Protein AF-A0A3C2E751-F1 (afdb_monomer_lite)

Radius of gyration: 15.67 Å; chains: 1; bounding box: 28×27×43 Å

Secondary structure (DSSP, 8-state):
---HHHHHHHHHTT-----PSS--HHHHHHHHHHHHHSPPPEEE-SS-EEE----S-GGG--S---STTS-------

Sequence (77 aa):
YPERSRVFEARDAGATEFCCKPITARDLFLKISIIIDRPRPYVRTKVYFGPDRRRHDPSKYRGPQRRSDDESRPNVA

Structure (mmCIF, N/CA/C/O backbone):
data_AF-A0A3C2E751-F1
#
_entry.id   AF-A0A3C2E751-F1
#
loop_
_atom_site.group_PDB
_atom_site.id
_atom_site.type_symbol
_atom_site.label_atom_id
_atom_site.label_alt_id
_atom_site.label_comp_id
_atom_site.label_asym_id
_atom_site.label_entity_id
_atom_site.label_seq_id
_atom_site.pdbx_PDB_ins_code
_atom_site.Cartn_x
_atom_site.Cartn_y
_atom_site.Cartn_z
_atom_site.occupancy
_atom_site.B_iso_or_equiv
_atom_site.auth_seq_id
_atom_site.auth_comp_id
_atom_site.auth_asym_id
_atom_site.auth_atom_id
_atom_site.pdbx_PDB_model_num
ATOM 1 N N . TYR A 1 1 ? 7.112 9.190 16.360 1.00 59.59 1 TYR A N 1
ATOM 2 C CA . TYR A 1 1 ? 6.437 9.816 15.205 1.00 59.59 1 TYR A CA 1
ATOM 3 C C . TYR A 1 1 ? 6.781 9.037 13.942 1.00 59.59 1 TYR A C 1
ATOM 5 O O . TYR A 1 1 ? 7.867 8.470 13.911 1.00 59.59 1 TYR A O 1
ATOM 13 N N . PRO A 1 2 ? 5.869 8.918 12.961 1.00 70.31 2 PRO A N 1
ATOM 14 C CA . PRO A 1 2 ? 6.117 8.172 11.726 1.00 70.31 2 PRO A CA 1
ATOM 15 C C . PRO A 1 2 ? 7.267 8.821 10.949 1.00 70.31 2 PRO A C 1
ATOM 17 O O . PRO A 1 2 ? 7.138 9.914 10.405 1.00 70.31 2 PRO A O 1
ATOM 20 N N . GLU A 1 3 ? 8.415 8.156 10.939 1.00 86.31 3 GLU A N 1
ATOM 21 C CA . GLU A 1 3 ? 9.578 8.599 10.184 1.00 86.31 3 GLU A CA 1
ATOM 22 C C . GLU A 1 3 ? 9.377 8.255 8.704 1.00 86.31 3 GLU A C 1
ATOM 24 O O . GLU A 1 3 ? 9.023 7.126 8.356 1.00 86.31 3 GLU A O 1
ATOM 29 N N . ARG A 1 4 ? 9.590 9.232 7.818 1.00 85.56 4 ARG A N 1
ATOM 30 C CA . ARG A 1 4 ? 9.323 9.089 6.381 1.00 85.56 4 ARG A CA 1
ATOM 31 C C . ARG A 1 4 ? 10.114 7.940 5.740 1.00 85.56 4 ARG A C 1
ATOM 33 O O . ARG A 1 4 ? 9.571 7.247 4.884 1.00 85.56 4 ARG A O 1
ATOM 40 N N . SER A 1 5 ? 11.356 7.730 6.172 1.00 88.38 5 SER A N 1
ATOM 41 C CA . SER A 1 5 ? 12.221 6.618 5.748 1.00 88.38 5 SER A CA 1
ATOM 42 C C . SER A 1 5 ? 11.579 5.260 6.057 1.00 88.38 5 SER A C 1
ATOM 44 O O . SER A 1 5 ? 11.377 4.471 5.140 1.00 88.38 5 SER A O 1
ATOM 46 N N . ARG A 1 6 ? 11.137 5.036 7.302 1.00 87.62 6 ARG A N 1
ATOM 47 C CA . ARG A 1 6 ? 10.492 3.788 7.750 1.00 87.62 6 ARG A CA 1
ATOM 48 C C . ARG A 1 6 ? 9.191 3.502 7.013 1.00 87.62 6 ARG A C 1
ATOM 50 O O . ARG A 1 6 ? 8.884 2.352 6.719 1.00 87.62 6 ARG A O 1
ATOM 57 N N . VAL A 1 7 ? 8.415 4.542 6.698 1.00 88.38 7 VAL A N 1
ATOM 58 C CA . VAL A 1 7 ? 7.186 4.387 5.901 1.00 88.38 7 VAL A CA 1
ATOM 59 C C . VAL A 1 7 ? 7.517 3.934 4.480 1.00 88.38 7 VAL A C 1
ATOM 61 O O . VAL A 1 7 ? 6.824 3.076 3.936 1.00 88.38 7 VAL A O 1
ATOM 64 N N . PHE A 1 8 ? 8.565 4.491 3.868 1.00 87.12 8 PHE A N 1
ATOM 65 C CA . PHE A 1 8 ? 8.986 4.074 2.533 1.00 87.12 8 PHE A CA 1
ATOM 66 C C . PHE A 1 8 ? 9.579 2.672 2.520 1.00 87.12 8 PHE A C 1
ATOM 68 O O . PHE A 1 8 ? 9.193 1.889 1.660 1.00 87.12 8 PHE A O 1
ATOM 75 N N . GLU A 1 9 ? 10.421 2.337 3.493 1.00 88.75 9 GLU A N 1
ATOM 76 C CA . GLU A 1 9 ? 10.992 1.000 3.643 1.00 88.75 9 GLU A CA 1
ATOM 77 C C . GLU A 1 9 ? 9.894 -0.053 3.814 1.00 88.75 9 GLU A C 1
ATOM 79 O O . GLU A 1 9 ? 9.818 -1.006 3.044 1.00 88.75 9 GLU A O 1
ATOM 84 N N . ALA A 1 10 ? 8.959 0.162 4.741 1.00 88.62 10 ALA A N 1
ATOM 85 C CA . ALA A 1 10 ? 7.864 -0.775 4.958 1.00 88.62 10 ALA A CA 1
ATOM 86 C C . ALA A 1 10 ? 6.926 -0.877 3.739 1.00 88.62 10 ALA A C 1
ATOM 88 O O . ALA A 1 10 ? 6.378 -1.942 3.453 1.00 88.62 10 ALA A O 1
ATOM 89 N N . ARG A 1 11 ? 6.742 0.215 2.983 1.00 87.88 11 ARG A N 1
ATOM 90 C CA . ARG A 1 11 ? 5.947 0.203 1.743 1.00 87.88 11 ARG A CA 1
ATOM 91 C C . ARG A 1 11 ? 6.648 -0.619 0.673 1.00 87.88 11 ARG A C 1
ATOM 93 O O . ARG A 1 11 ? 6.004 -1.424 0.006 1.00 87.88 11 ARG A O 1
ATOM 100 N N . ASP A 1 12 ? 7.945 -0.397 0.511 1.00 84.88 12 ASP A N 1
ATOM 101 C CA . ASP A 1 12 ? 8.767 -1.092 -0.471 1.00 84.88 12 ASP A CA 1
ATOM 102 C C . ASP A 1 12 ? 8.987 -2.565 -0.078 1.00 84.88 12 ASP A C 1
ATOM 104 O O . ASP A 1 12 ? 9.192 -3.392 -0.957 1.00 84.88 12 ASP A O 1
ATOM 108 N N . ALA A 1 13 ? 8.805 -2.923 1.199 1.00 85.88 13 ALA A N 1
ATOM 109 C CA . ALA A 1 13 ? 8.694 -4.303 1.681 1.00 85.88 13 ALA A CA 1
ATOM 110 C C . ALA A 1 13 ? 7.308 -4.947 1.442 1.00 85.88 13 ALA A C 1
ATOM 112 O O . ALA A 1 13 ? 7.129 -6.134 1.699 1.00 85.88 13 ALA A O 1
ATOM 113 N N . GLY A 1 14 ? 6.320 -4.195 0.937 1.00 85.25 14 GLY A N 1
ATOM 114 C CA . GLY A 1 14 ? 5.006 -4.725 0.552 1.00 85.25 14 GLY A CA 1
ATOM 115 C C . GLY A 1 14 ? 3.863 -4.483 1.538 1.00 85.25 14 GLY A C 1
ATOM 116 O O . GLY A 1 14 ? 2.799 -5.079 1.380 1.00 85.25 14 GLY A O 1
ATOM 117 N N . ALA A 1 15 ? 4.016 -3.597 2.525 1.00 88.06 15 ALA A N 1
ATOM 118 C CA . ALA A 1 15 ? 2.913 -3.282 3.430 1.00 88.06 15 ALA A CA 1
ATOM 119 C C . ALA A 1 15 ? 1.728 -2.596 2.712 1.00 88.06 15 ALA A C 1
ATOM 121 O O . ALA A 1 15 ? 1.870 -1.639 1.937 1.00 88.06 15 ALA A O 1
ATOM 122 N N . THR A 1 16 ? 0.519 -3.078 3.005 1.00 87.44 16 THR A N 1
ATOM 123 C CA . THR A 1 16 ? -0.736 -2.622 2.395 1.00 87.44 16 THR A CA 1
ATOM 124 C C . THR A 1 16 ? -1.183 -1.265 2.938 1.00 87.44 16 THR A C 1
ATOM 126 O O . THR A 1 16 ? -1.345 -0.332 2.158 1.00 87.44 16 THR A O 1
ATOM 129 N N . GLU A 1 17 ? -1.300 -1.061 4.247 1.00 88.94 17 GLU A N 1
ATOM 130 C CA . GLU A 1 17 ? -1.652 0.242 4.839 1.00 88.94 17 GLU A CA 1
ATOM 131 C C . GLU A 1 17 ? -0.781 0.611 6.040 1.00 88.94 17 GLU A C 1
ATOM 133 O O . GLU A 1 17 ? -0.133 -0.238 6.643 1.00 88.94 17 GLU A O 1
ATOM 138 N N . PHE A 1 18 ? -0.769 1.906 6.372 1.00 88.44 18 PHE A N 1
ATOM 139 C CA . PHE A 1 18 ? -0.046 2.454 7.519 1.00 88.44 18 PHE A CA 1
ATOM 140 C C . PHE A 1 18 ? -0.952 3.358 8.343 1.00 88.44 18 PHE A C 1
ATOM 142 O O . PHE A 1 18 ? -1.758 4.110 7.785 1.00 88.44 18 PHE A O 1
ATOM 149 N N . CYS A 1 19 ? -0.746 3.334 9.658 1.00 89.31 19 CYS A N 1
ATOM 150 C CA . CYS A 1 19 ? -1.403 4.216 10.612 1.00 89.31 19 CYS A CA 1
ATOM 151 C C . CYS A 1 19 ? -0.349 4.959 11.438 1.00 89.31 19 CYS A C 1
ATOM 153 O O . CYS A 1 19 ? 0.608 4.363 11.937 1.00 89.31 19 CYS A O 1
ATOM 155 N N . CYS A 1 20 ? -0.535 6.265 11.595 1.00 88.50 20 CYS A N 1
ATOM 156 C CA . CYS A 1 20 ? 0.343 7.123 12.379 1.00 88.50 20 CYS A CA 1
ATOM 157 C C . CYS A 1 20 ? -0.270 7.343 13.763 1.00 88.50 20 CYS A C 1
ATOM 159 O O . CYS A 1 20 ? -1.450 7.654 13.861 1.00 88.50 20 CYS A O 1
ATOM 161 N N . LYS A 1 21 ? 0.517 7.198 14.832 1.00 86.31 21 LYS A N 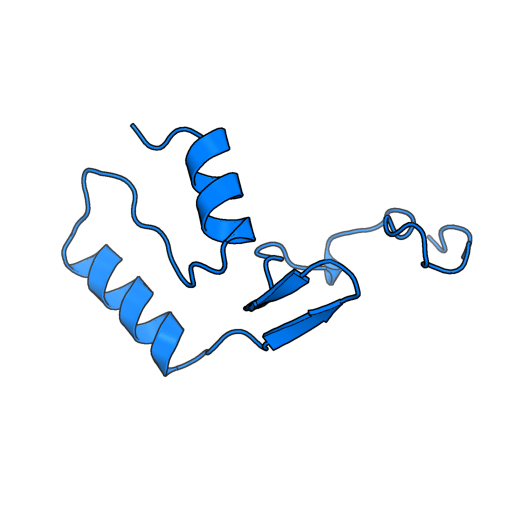1
ATOM 162 C CA . LYS A 1 21 ? 0.050 7.492 16.197 1.00 86.31 21 LYS A CA 1
ATOM 163 C C . LYS A 1 21 ? -0.108 9.009 16.419 1.00 86.31 21 LYS A C 1
ATOM 165 O O . LYS A 1 21 ? 0.760 9.741 15.938 1.00 86.31 21 LYS A O 1
ATOM 170 N N . PRO A 1 22 ? -1.115 9.462 17.196 1.00 90.31 22 PRO A N 1
ATOM 171 C CA . PRO A 1 22 ? -2.186 8.670 17.817 1.00 90.31 22 PRO A CA 1
ATOM 172 C C . PRO A 1 22 ? -3.253 8.252 16.791 1.00 90.31 22 PRO A C 1
ATOM 174 O O . PRO A 1 22 ? -3.629 9.034 15.930 1.00 90.31 22 PRO A O 1
ATOM 177 N N . ILE A 1 23 ? -3.715 7.004 16.878 1.00 91.31 23 ILE A N 1
ATOM 178 C CA . ILE A 1 23 ? -4.659 6.406 15.920 1.00 91.31 23 ILE A CA 1
ATOM 179 C C . ILE A 1 23 ? -6.033 6.362 16.582 1.00 91.31 23 ILE A C 1
ATOM 181 O O . ILE A 1 23 ? -6.135 5.926 17.729 1.00 91.31 23 ILE A O 1
ATOM 185 N N . THR A 1 24 ? -7.084 6.762 15.870 1.00 95.00 24 THR A N 1
ATOM 186 C CA . THR A 1 24 ? -8.462 6.573 16.340 1.00 95.00 24 THR A CA 1
ATOM 187 C C . THR A 1 24 ? -9.037 5.244 15.842 1.00 95.00 24 THR A C 1
ATOM 189 O O . THR A 1 24 ? -8.609 4.706 14.819 1.00 95.00 24 THR A O 1
ATOM 192 N N . ALA A 1 25 ? -10.056 4.710 16.525 1.00 95.44 25 ALA A N 1
ATOM 193 C CA . ALA A 1 25 ? -10.763 3.511 16.058 1.00 95.44 25 ALA A CA 1
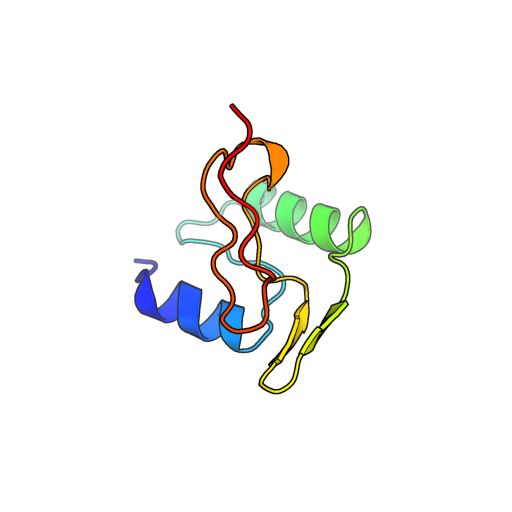ATOM 194 C C . ALA A 1 25 ? -11.348 3.700 14.644 1.00 95.44 25 ALA A C 1
ATOM 196 O O . ALA A 1 25 ? -11.340 2.775 13.832 1.00 95.44 25 ALA A O 1
ATOM 197 N N . ARG A 1 26 ? -11.789 4.926 14.329 1.00 94.50 26 ARG A N 1
ATOM 198 C CA . ARG A 1 26 ? -12.294 5.298 13.005 1.00 94.50 26 ARG A CA 1
ATOM 199 C C . ARG A 1 26 ? -11.216 5.190 11.931 1.00 94.50 26 ARG A C 1
ATOM 201 O O . ARG A 1 26 ? -11.493 4.653 10.862 1.00 94.50 26 ARG A O 1
ATOM 208 N N . ASP A 1 27 ? -10.002 5.661 12.211 1.00 93.31 27 ASP A N 1
ATOM 209 C CA . ASP A 1 27 ? -8.892 5.578 11.257 1.00 93.31 27 ASP A CA 1
ATOM 210 C C . ASP A 1 27 ? -8.548 4.124 10.949 1.00 93.31 27 ASP A C 1
ATOM 212 O O . ASP A 1 27 ? -8.400 3.754 9.785 1.00 93.31 27 ASP A O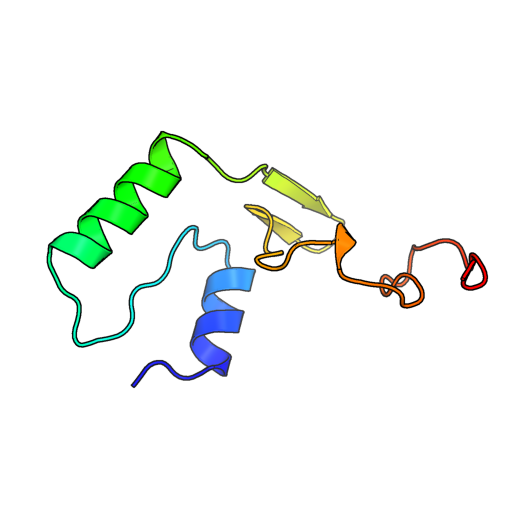 1
ATOM 216 N N . LEU A 1 28 ? -8.474 3.281 11.982 1.00 93.88 28 LEU A N 1
ATOM 217 C CA . LEU A 1 28 ? -8.190 1.860 11.808 1.00 93.88 28 LEU A CA 1
ATOM 218 C C . LEU A 1 28 ? -9.276 1.170 10.973 1.00 93.88 28 LEU A C 1
ATOM 220 O O . LEU A 1 28 ? -8.956 0.450 10.027 1.00 93.88 28 LEU A O 1
ATOM 224 N N . PHE A 1 29 ? -10.548 1.438 11.278 1.00 95.06 29 PHE A N 1
ATOM 225 C CA . PHE A 1 29 ? -11.677 0.895 10.526 1.00 95.06 29 PHE A CA 1
ATOM 226 C C . PHE A 1 29 ? -11.629 1.296 9.047 1.00 95.06 29 PHE A C 1
ATOM 228 O O . PHE A 1 29 ? -11.735 0.434 8.177 1.00 95.06 29 PHE A O 1
ATOM 235 N N . LEU A 1 30 ? -11.397 2.579 8.748 1.00 93.50 30 LEU A N 1
ATOM 236 C CA . LEU A 1 30 ? -11.292 3.067 7.369 1.00 93.50 30 LEU A CA 1
ATOM 237 C C . LEU A 1 30 ? -10.166 2.367 6.602 1.00 93.50 30 LEU A C 1
ATOM 239 O O . LEU A 1 30 ? -10.349 1.994 5.445 1.00 93.50 30 LEU A O 1
ATOM 243 N N . LYS A 1 31 ? -9.006 2.161 7.235 1.00 92.06 31 LYS A N 1
ATOM 244 C CA . LYS A 1 31 ? -7.884 1.452 6.607 1.00 92.06 31 LYS A CA 1
ATOM 245 C C . LYS A 1 31 ? -8.222 -0.002 6.295 1.00 92.06 31 LYS A C 1
ATOM 247 O O . LYS A 1 31 ? -7.907 -0.459 5.200 1.00 92.06 31 LYS A O 1
ATOM 252 N N . ILE A 1 32 ? -8.875 -0.703 7.219 1.00 93.75 32 ILE A N 1
ATOM 253 C CA . ILE A 1 32 ? -9.292 -2.097 7.024 1.00 93.75 32 ILE A CA 1
ATOM 254 C C . ILE A 1 32 ? -10.354 -2.195 5.923 1.00 93.75 32 ILE A C 1
ATOM 256 O O . ILE A 1 32 ? -10.191 -2.998 5.010 1.00 93.75 32 ILE A O 1
ATOM 260 N N . SER A 1 33 ? -11.388 -1.347 5.952 1.00 95.06 33 SER A N 1
ATOM 261 C CA . SER A 1 33 ? -12.422 -1.313 4.906 1.00 95.06 33 SER A CA 1
ATOM 262 C C . SER A 1 33 ? -11.808 -1.068 3.528 1.00 95.06 33 SER A C 1
ATOM 264 O O . SER A 1 33 ? -12.091 -1.814 2.602 1.00 95.06 33 SER A O 1
ATOM 266 N N . ILE A 1 34 ? -10.868 -0.125 3.388 1.00 91.06 34 ILE A N 1
ATOM 267 C CA . ILE A 1 34 ? -10.185 0.108 2.104 1.00 91.06 34 ILE A CA 1
ATOM 268 C C . ILE A 1 34 ? -9.428 -1.137 1.621 1.00 91.06 34 ILE A C 1
ATOM 270 O O . ILE A 1 34 ? -9.456 -1.424 0.428 1.00 91.06 34 ILE A O 1
ATOM 274 N N . ILE A 1 35 ? -8.764 -1.877 2.516 1.00 90.69 35 ILE A N 1
ATOM 275 C CA . ILE A 1 35 ? -8.043 -3.106 2.144 1.00 90.69 35 ILE A CA 1
ATOM 276 C C . ILE A 1 35 ? -9.002 -4.164 1.584 1.00 90.69 35 ILE A C 1
ATOM 278 O O . ILE A 1 35 ? -8.640 -4.852 0.631 1.00 90.69 35 ILE A O 1
ATOM 282 N N . ILE A 1 36 ? -10.197 -4.284 2.165 1.00 92.00 36 ILE A N 1
ATOM 283 C CA . ILE A 1 36 ? -11.204 -5.279 1.778 1.00 92.00 36 ILE A CA 1
ATOM 284 C C . ILE A 1 36 ? -11.948 -4.841 0.511 1.00 92.00 36 ILE A C 1
ATOM 286 O O . ILE A 1 36 ? -12.028 -5.599 -0.451 1.00 92.00 36 ILE A O 1
ATOM 290 N N . ASP A 1 37 ? -12.458 -3.610 0.496 1.00 94.12 37 ASP A N 1
ATOM 291 C CA . ASP A 1 37 ? -13.362 -3.108 -0.543 1.00 94.12 37 ASP A CA 1
ATOM 292 C C . ASP A 1 37 ? -12.615 -2.665 -1.807 1.00 94.12 37 ASP A C 1
ATOM 294 O O . ASP A 1 37 ? -13.168 -2.659 -2.907 1.00 94.12 37 ASP A O 1
ATOM 298 N N . ARG A 1 38 ? -11.358 -2.230 -1.659 1.00 89.06 38 ARG A N 1
ATOM 299 C CA . ARG A 1 38 ? -10.523 -1.702 -2.747 1.00 89.06 38 ARG A CA 1
ATOM 300 C C . ARG A 1 38 ? -9.092 -2.238 -2.643 1.00 89.06 38 ARG A C 1
ATOM 302 O O . ARG A 1 38 ? -8.153 -1.453 -2.452 1.00 89.06 38 ARG A O 1
ATOM 309 N N . PRO A 1 39 ? -8.900 -3.563 -2.780 1.00 87.50 39 PRO A N 1
ATOM 310 C CA . PRO A 1 39 ? -7.575 -4.157 -2.716 1.00 87.50 39 PRO A CA 1
ATOM 311 C C . PRO A 1 39 ? -6.685 -3.564 -3.811 1.00 87.50 39 PRO A C 1
ATOM 313 O O . PRO A 1 39 ? -7.090 -3.418 -4.967 1.00 87.50 39 PRO A O 1
ATOM 316 N N . ARG A 1 40 ? -5.448 -3.205 -3.452 1.00 86.25 40 ARG A N 1
ATOM 317 C CA . ARG A 1 40 ? -4.495 -2.677 -4.433 1.0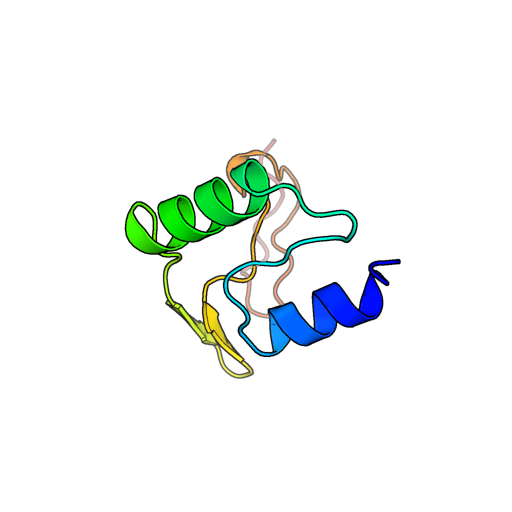0 86.25 40 ARG A CA 1
ATOM 318 C C . ARG A 1 40 ? -4.025 -3.792 -5.373 1.00 86.25 40 ARG A C 1
ATOM 320 O O . ARG A 1 40 ? -3.745 -4.894 -4.895 1.00 86.25 40 ARG A O 1
ATOM 327 N N . PRO A 1 41 ? -3.872 -3.512 -6.679 1.00 87.81 41 PRO A N 1
ATOM 328 C CA . PRO A 1 41 ? -3.351 -4.493 -7.620 1.00 87.81 41 PRO A CA 1
ATOM 329 C C . PRO A 1 41 ? -1.913 -4.868 -7.255 1.00 87.81 41 PRO A C 1
ATOM 331 O O . PRO A 1 41 ? -1.138 -4.029 -6.793 1.00 87.81 41 PRO A O 1
ATOM 334 N N . TYR A 1 42 ? -1.549 -6.129 -7.474 1.00 87.69 42 TYR A N 1
ATOM 335 C CA . TYR A 1 42 ? -0.171 -6.586 -7.321 1.00 87.69 42 TYR A CA 1
ATOM 336 C C . TYR A 1 42 ? 0.617 -6.277 -8.589 1.00 87.69 42 TYR A C 1
ATOM 338 O O . TYR A 1 42 ? 0.150 -6.503 -9.704 1.00 87.69 42 TYR A O 1
ATOM 346 N N . VAL A 1 43 ? 1.833 -5.776 -8.411 1.00 87.62 43 VAL A N 1
ATOM 347 C CA . VAL A 1 43 ? 2.735 -5.416 -9.499 1.00 87.62 43 VAL A CA 1
ATOM 348 C C . VAL A 1 43 ? 3.969 -6.300 -9.415 1.0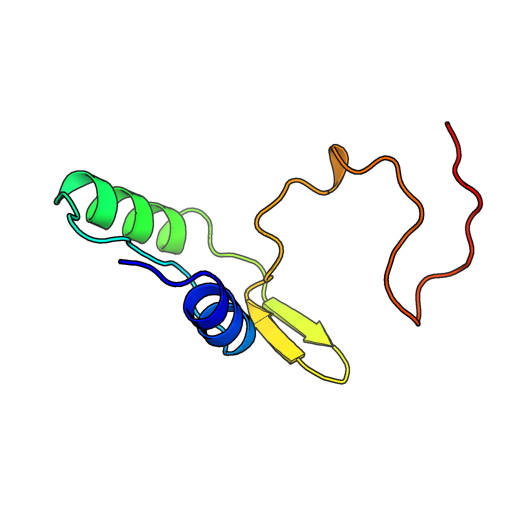0 87.62 43 VAL A C 1
ATOM 350 O O . VAL A 1 43 ? 4.611 -6.400 -8.369 1.00 87.62 43 VAL A O 1
ATOM 353 N N . ARG A 1 44 ? 4.319 -6.926 -10.541 1.00 87.19 44 ARG A N 1
ATOM 354 C CA . ARG A 1 44 ? 5.574 -7.660 -10.709 1.00 87.19 44 ARG A CA 1
ATOM 355 C C . ARG A 1 44 ? 6.527 -6.840 -11.569 1.00 87.19 44 ARG A C 1
ATOM 357 O O . ARG A 1 44 ? 6.179 -6.403 -12.660 1.00 87.19 44 ARG A O 1
ATOM 364 N N . THR A 1 45 ? 7.732 -6.633 -11.064 1.00 85.19 45 THR A N 1
ATOM 365 C CA . THR A 1 45 ? 8.852 -5.990 -11.759 1.00 85.19 45 THR A CA 1
ATOM 366 C C . THR A 1 45 ? 10.109 -6.831 -11.548 1.00 85.19 45 THR A C 1
ATOM 368 O O . THR A 1 45 ? 10.097 -7.756 -10.738 1.00 85.19 45 THR A O 1
ATOM 371 N N . LYS A 1 46 ? 11.212 -6.496 -12.226 1.00 85.50 46 LYS A N 1
ATOM 372 C CA . LYS A 1 46 ? 12.501 -7.191 -12.053 1.00 85.50 46 LYS A CA 1
ATOM 373 C C . LYS A 1 46 ? 13.023 -7.160 -10.604 1.00 85.50 46 LYS A C 1
ATOM 375 O O . LYS A 1 46 ? 13.717 -8.079 -10.199 1.00 85.50 46 LYS A O 1
ATOM 380 N N . VAL A 1 47 ? 12.692 -6.114 -9.839 1.00 85.75 47 VAL A N 1
ATOM 381 C CA . VAL A 1 47 ? 13.268 -5.837 -8.503 1.00 85.75 47 VAL A CA 1
ATOM 382 C C . VAL A 1 47 ? 12.235 -5.805 -7.372 1.00 85.75 47 VAL A C 1
ATOM 384 O O . VAL A 1 47 ? 12.587 -5.581 -6.221 1.00 85.75 47 VAL A O 1
ATOM 387 N N . TYR A 1 48 ? 10.951 -5.973 -7.686 1.00 83.44 48 TYR A N 1
ATOM 388 C CA . TYR A 1 48 ? 9.862 -5.867 -6.716 1.00 83.44 48 TYR A CA 1
ATOM 389 C C . TYR A 1 48 ? 8.665 -6.708 -7.144 1.00 83.44 48 TYR A C 1
ATOM 391 O O . TYR A 1 48 ? 8.218 -6.618 -8.293 1.00 83.44 48 TYR A O 1
ATOM 399 N N . PHE A 1 49 ? 8.118 -7.457 -6.193 1.00 88.19 49 PHE A N 1
ATOM 400 C CA . PHE A 1 49 ? 6.838 -8.136 -6.306 1.00 88.19 49 PHE A CA 1
ATOM 401 C C . PHE A 1 49 ? 6.005 -7.827 -5.063 1.00 88.19 49 PHE A C 1
ATOM 403 O O . PHE A 1 49 ? 6.414 -8.150 -3.951 1.00 88.19 49 PHE A O 1
ATOM 410 N N . GLY A 1 50 ? 4.846 -7.198 -5.247 1.00 88.19 50 GLY A N 1
ATOM 411 C CA . GLY A 1 50 ? 3.964 -6.851 -4.137 1.00 88.19 50 GLY A CA 1
ATOM 412 C C . GLY A 1 50 ? 2.850 -5.883 -4.535 1.00 88.19 50 GLY A C 1
ATOM 413 O O . GLY A 1 50 ? 2.682 -5.598 -5.725 1.00 88.19 50 GLY A O 1
ATOM 414 N N . PRO A 1 51 ? 2.075 -5.381 -3.560 1.00 89.06 51 PRO A N 1
ATOM 415 C CA . PRO A 1 51 ? 1.010 -4.413 -3.807 1.00 89.06 51 PRO A CA 1
ATOM 416 C C . PRO A 1 51 ? 1.537 -3.145 -4.487 1.00 89.06 51 PRO A C 1
ATOM 418 O O . PRO A 1 51 ? 2.633 -2.684 -4.172 1.00 89.06 51 PRO A O 1
ATOM 421 N N . ASP A 1 52 ? 0.750 -2.521 -5.369 1.00 87.06 52 ASP A N 1
ATOM 422 C CA . ASP A 1 52 ? 1.163 -1.262 -5.992 1.00 87.06 52 ASP A CA 1
ATOM 423 C C . ASP A 1 52 ? 1.530 -0.228 -4.912 1.00 87.06 52 ASP A C 1
ATOM 425 O O . ASP A 1 52 ? 0.739 0.118 -4.026 1.00 87.06 52 ASP A O 1
ATOM 429 N N . ARG A 1 53 ? 2.780 0.237 -4.978 1.00 85.00 53 ARG A N 1
ATOM 430 C CA . ARG A 1 53 ? 3.386 1.209 -4.063 1.00 85.00 53 ARG A CA 1
ATOM 431 C C . ARG A 1 53 ? 3.046 2.658 -4.424 1.00 85.00 53 ARG A C 1
ATOM 433 O O . ARG A 1 53 ? 3.420 3.586 -3.698 1.00 85.00 53 ARG A O 1
ATOM 440 N N . ARG A 1 54 ? 2.348 2.885 -5.540 1.00 82.25 54 ARG A N 1
ATOM 441 C CA . ARG A 1 54 ? 1.862 4.202 -5.963 1.00 82.25 54 ARG A CA 1
ATOM 442 C C . ARG A 1 54 ? 0.603 4.566 -5.182 1.00 82.25 54 ARG A C 1
ATOM 444 O O . ARG A 1 54 ? -0.474 4.040 -5.417 1.00 82.25 54 ARG A O 1
ATOM 451 N N . ARG A 1 55 ? 0.752 5.503 -4.244 1.00 73.94 55 ARG A N 1
ATOM 452 C CA . ARG A 1 55 ? -0.371 6.093 -3.490 1.00 73.94 55 ARG A CA 1
ATOM 453 C C . ARG A 1 55 ? -0.893 7.402 -4.091 1.00 73.94 55 ARG A C 1
ATOM 455 O O . ARG A 1 55 ? -1.859 7.953 -3.581 1.00 73.94 55 ARG A O 1
ATOM 462 N N . HIS A 1 56 ? -0.233 7.918 -5.126 1.00 72.56 56 HIS A N 1
ATOM 463 C CA . HIS A 1 56 ? -0.638 9.143 -5.807 1.00 72.56 56 HIS A CA 1
ATOM 464 C C . HIS A 1 56 ? -1.299 8.807 -7.138 1.00 72.56 56 HIS A C 1
ATOM 466 O O . HIS A 1 56 ? -0.851 7.897 -7.836 1.00 72.56 56 HIS A O 1
ATOM 472 N N . ASP A 1 57 ? -2.322 9.579 -7.486 1.00 72.62 57 ASP A N 1
ATOM 473 C CA . ASP A 1 57 ? -3.009 9.484 -8.765 1.00 72.62 57 ASP A CA 1
ATOM 474 C C . ASP A 1 57 ? -2.025 9.783 -9.917 1.00 72.62 57 ASP A C 1
ATOM 476 O O . ASP A 1 57 ? -1.452 10.884 -9.953 1.00 72.62 57 ASP A O 1
ATOM 480 N N . PRO A 1 58 ? -1.772 8.822 -10.827 1.00 67.75 58 PRO A N 1
ATOM 481 C CA . PRO A 1 58 ? -0.874 9.025 -11.956 1.00 67.75 58 PRO A CA 1
ATOM 482 C C . PRO A 1 58 ? -1.419 10.048 -12.960 1.00 67.75 58 PRO A C 1
ATOM 484 O O . PRO A 1 58 ? -0.617 10.682 -13.636 1.00 67.75 58 PRO A O 1
ATOM 487 N N . SER A 1 59 ? -2.739 10.277 -13.022 1.00 70.62 59 SER A N 1
ATOM 488 C CA . SER A 1 59 ? -3.346 11.258 -13.941 1.00 70.62 59 SER A CA 1
ATOM 489 C C . SER A 1 59 ? -2.933 12.701 -13.633 1.00 70.62 59 SER A C 1
ATOM 491 O O . SER A 1 59 ? -2.914 13.560 -14.510 1.00 70.62 59 SER A O 1
ATOM 493 N N . LYS A 1 60 ? -2.536 12.971 -12.384 1.00 77.31 60 LYS A N 1
ATOM 494 C CA . LYS A 1 60 ? -2.049 14.283 -11.941 1.00 77.31 60 LYS A CA 1
ATOM 495 C C . LYS A 1 60 ? -0.588 14.543 -12.319 1.00 77.31 60 LYS A C 1
ATOM 497 O O . LYS A 1 60 ? -0.095 15.650 -12.108 1.00 77.31 60 LYS A O 1
ATOM 502 N N . TYR A 1 61 ? 0.129 13.543 -12.827 1.00 76.69 61 TYR A N 1
ATOM 503 C CA . TYR A 1 61 ? 1.533 13.672 -13.189 1.00 76.69 61 TYR A CA 1
ATOM 504 C C . TYR A 1 61 ? 1.681 14.069 -14.665 1.00 76.69 61 TYR A C 1
ATOM 506 O O . TYR A 1 61 ? 1.475 13.250 -15.551 1.00 76.69 61 TYR A O 1
ATOM 514 N N . ARG A 1 62 ? 2.075 15.325 -14.921 1.00 77.56 62 ARG A N 1
ATOM 515 C CA . ARG A 1 62 ? 2.332 15.881 -16.269 1.00 77.56 62 ARG A CA 1
ATOM 516 C C . ARG A 1 62 ? 3.820 15.927 -16.650 1.00 77.56 62 ARG A C 1
ATOM 518 O O . ARG A 1 62 ? 4.247 16.808 -17.386 1.00 77.56 62 ARG A O 1
ATOM 525 N N . GLY A 1 63 ? 4.638 15.063 -16.054 1.00 78.69 63 GLY A N 1
ATOM 526 C CA . GLY A 1 63 ? 6.069 14.989 -16.356 1.00 78.69 63 GLY A CA 1
ATOM 527 C C . GLY A 1 63 ? 6.413 13.778 -17.222 1.00 78.69 63 GLY A C 1
ATOM 528 O O . GLY A 1 63 ? 5.579 12.883 -17.378 1.00 78.69 63 GLY A O 1
ATOM 529 N N . PRO A 1 64 ? 7.664 13.689 -17.705 1.00 79.75 64 PRO A N 1
ATOM 530 C CA . PRO A 1 64 ? 8.115 12.521 -18.442 1.00 79.75 64 PRO A CA 1
ATOM 531 C C . PRO A 1 64 ? 8.089 11.297 -17.528 1.00 79.75 64 PRO A C 1
ATOM 533 O O . PRO A 1 64 ? 8.251 11.405 -16.302 1.00 79.75 64 PRO A O 1
ATOM 536 N N . GLN A 1 65 ? 7.866 10.128 -18.120 1.00 80.69 65 GLN A N 1
ATOM 537 C CA . GLN A 1 65 ? 7.879 8.871 -17.383 1.00 80.69 65 GLN A CA 1
ATOM 538 C C . GLN A 1 65 ? 9.261 8.672 -16.719 1.00 80.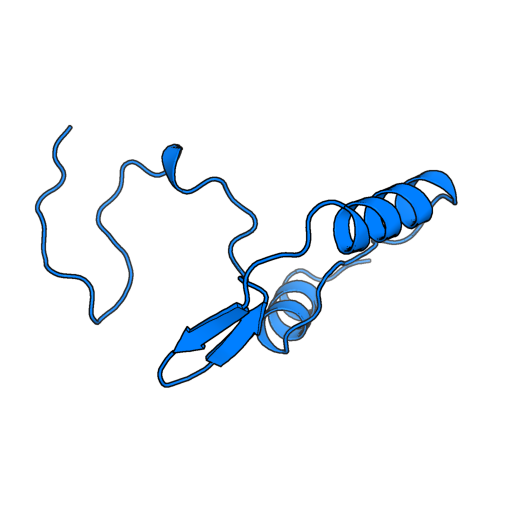69 65 GLN A C 1
ATOM 540 O O . GLN A 1 65 ? 10.274 9.167 -17.210 1.00 80.69 65 GLN A O 1
ATOM 545 N N . ARG A 1 66 ? 9.294 8.071 -15.523 1.00 78.00 66 ARG A N 1
ATOM 546 C CA . ARG A 1 66 ? 10.467 8.109 -14.619 1.00 78.00 66 ARG A CA 1
ATOM 547 C C . ARG A 1 66 ? 11.186 6.767 -14.470 1.00 78.00 66 ARG A C 1
ATOM 549 O O . ARG A 1 66 ? 12.126 6.685 -13.682 1.00 78.00 66 ARG A O 1
ATOM 556 N N . ARG A 1 67 ? 10.711 5.691 -15.102 1.00 74.81 67 ARG A N 1
ATOM 557 C CA . ARG A 1 67 ? 11.369 4.379 -15.022 1.00 74.81 67 ARG A CA 1
ATOM 558 C C . ARG A 1 67 ? 12.504 4.325 -16.042 1.00 74.81 67 ARG A C 1
ATOM 560 O O . ARG A 1 67 ? 12.420 4.938 -17.096 1.00 74.81 67 ARG A O 1
ATOM 567 N N . SER A 1 68 ? 13.543 3.556 -15.730 1.00 73.56 68 SER A N 1
ATOM 568 C CA . SER A 1 68 ? 14.673 3.303 -16.636 1.00 73.56 68 SER A CA 1
ATOM 569 C C . SER A 1 68 ? 14.254 2.650 -17.952 1.00 73.56 68 SER A C 1
ATOM 571 O O . SER A 1 68 ? 14.874 2.886 -18.979 1.00 73.56 68 SER A O 1
ATOM 573 N N . ASP A 1 69 ? 13.209 1.824 -17.889 1.00 75.38 69 ASP A N 1
ATOM 574 C CA . ASP A 1 69 ? 12.707 1.023 -19.006 1.00 75.38 69 ASP A CA 1
ATOM 575 C C . ASP A 1 69 ? 11.554 1.742 -19.741 1.00 75.38 69 ASP A C 1
ATOM 577 O O . ASP A 1 69 ? 10.960 1.166 -20.650 1.00 75.38 69 ASP A O 1
ATOM 581 N N . ASP A 1 70 ? 11.190 2.964 -19.328 1.00 75.75 70 ASP A N 1
ATOM 582 C CA . ASP A 1 70 ? 10.151 3.739 -20.008 1.00 75.75 70 ASP A CA 1
ATOM 583 C C . ASP A 1 70 ? 10.699 4.261 -21.350 1.00 75.75 70 ASP A C 1
ATOM 585 O O . ASP A 1 70 ? 11.800 4.811 -21.419 1.00 75.75 70 ASP A O 1
ATOM 589 N N . GLU A 1 71 ? 9.921 4.116 -22.426 1.00 73.12 71 GLU A N 1
ATOM 590 C CA . GLU A 1 71 ? 10.257 4.728 -23.714 1.00 73.12 71 GLU A CA 1
ATOM 591 C C . GLU A 1 71 ? 10.347 6.251 -23.554 1.00 73.12 71 GLU A C 1
ATOM 593 O O . GLU A 1 71 ? 9.478 6.871 -22.931 1.00 73.12 71 GLU A O 1
ATOM 598 N N . SER A 1 72 ? 11.362 6.877 -24.159 1.00 63.28 72 SER A N 1
ATOM 599 C CA . SER A 1 72 ? 11.527 8.332 -24.164 1.00 63.28 72 SER A CA 1
ATOM 600 C C . SER A 1 72 ? 10.441 8.994 -25.017 1.00 63.28 72 SER A C 1
ATOM 602 O O . SER A 1 72 ? 10.673 9.398 -26.156 1.00 63.28 72 SER A O 1
ATOM 604 N N . ARG A 1 73 ? 9.224 9.090 -24.487 1.00 59.75 73 ARG A N 1
ATOM 605 C CA . ARG A 1 73 ? 8.156 9.870 -25.106 1.00 59.75 73 ARG A CA 1
ATOM 606 C C . ARG A 1 73 ? 8.323 11.327 -24.674 1.00 59.75 73 ARG A C 1
ATOM 608 O O . ARG A 1 73 ? 8.320 11.587 -23.467 1.00 59.75 73 ARG A O 1
ATOM 615 N N . PRO A 1 74 ? 8.507 12.274 -25.612 1.00 56.88 74 PRO A N 1
ATOM 616 C CA . PRO A 1 74 ? 8.565 13.686 -25.262 1.00 56.88 74 PRO A CA 1
ATOM 617 C C . PRO A 1 74 ? 7.240 14.105 -24.613 1.00 56.88 74 PRO A C 1
ATOM 619 O O . PRO A 1 74 ? 6.178 13.599 -24.977 1.00 56.88 74 PRO A O 1
ATOM 622 N N . ASN A 1 75 ? 7.315 15.003 -23.626 1.00 56.19 75 ASN A N 1
ATOM 623 C CA . ASN A 1 75 ? 6.148 15.562 -22.941 1.00 56.19 75 ASN A CA 1
ATOM 624 C C . ASN A 1 75 ? 5.164 16.126 -23.975 1.00 56.19 75 ASN A C 1
ATOM 626 O O . ASN A 1 75 ? 5.462 17.136 -24.610 1.00 56.19 75 ASN A O 1
ATOM 630 N N . VAL A 1 76 ? 3.998 15.500 -24.122 1.00 56.16 76 VAL A N 1
ATOM 631 C CA . VAL A 1 76 ? 2.877 16.106 -24.843 1.00 56.16 76 VAL A CA 1
ATOM 632 C C . VAL A 1 76 ? 2.099 16.915 -23.811 1.00 56.16 76 VAL A C 1
ATOM 634 O O . VAL A 1 76 ? 1.597 16.346 -22.838 1.00 56.16 76 VAL A O 1
ATOM 637 N N . ALA A 1 77 ? 2.146 18.238 -23.970 1.00 49.66 77 ALA A N 1
ATOM 638 C CA . ALA A 1 77 ? 1.432 19.208 -23.144 1.00 49.66 77 ALA A CA 1
ATOM 639 C C . ALA A 1 77 ? -0.087 19.090 -23.320 1.00 49.66 77 ALA A C 1
ATOM 641 O O . ALA A 1 77 ? -0.518 18.788 -24.457 1.00 49.66 77 ALA A O 1
#

Foldseek 3Di:
DDDPVVVLVVLQVADQDDDDPPGDPVNVVVSVCCCVVPPADWDDDPRGTYGPSDPDDCVPDQDFDDDPPDPRDPRDD

pLDDT: mean 82.81, std 10.49, range [49.66, 95.44]